Protein AF-A0A645JIE1-F1 (afdb_monomer_lite)

pLDDT: mean 83.98, std 14.04, range [42.88, 95.75]

InterPro domains:
  IPR022853 Flotillin-like protein FloA [PF12127] (1-48)

Secondary structure (DSSP, 8-state):
-HHHHHHHHHHHHHHHHHHHHTTSS-HHHHHHHHHHHHHHHHHHHHHHHSS-------

Sequence (58 aa):
MRARVIEAEAEVPLAIAAAFREGKLGVMDYYNMQNVISDTQMREAISKGAQPQKGSND

Structure (mmCIF, N/CA/C/O backbone):
data_AF-A0A645JIE1-F1
#
_entry.id   AF-A0A645JIE1-F1
#
loop_
_atom_site.group_PDB
_atom_site.id
_atom_site.type_symbol
_atom_site.label_atom_id
_atom_site.label_alt_id
_atom_site.label_comp_id
_atom_site.label_asym_id
_atom_site.label_entity_id
_atom_site.label_seq_id
_atom_site.pdbx_PDB_ins_code
_atom_site.Cartn_x
_atom_site.Cartn_y
_atom_site.Cartn_z
_atom_site.occupancy
_atom_site.B_iso_or_equiv
_atom_site.auth_seq_id
_atom_site.auth_comp_id
_atom_site.auth_asym_id
_atom_site.auth_atom_id
_atom_site.pdbx_PDB_model_num
ATOM 1 N N . MET A 1 1 ? 18.321 -9.856 14.885 1.00 63.38 1 MET A N 1
ATOM 2 C CA . MET A 1 1 ? 16.988 -10.206 14.338 1.00 63.38 1 MET A CA 1
ATOM 3 C C . MET A 1 1 ? 16.288 -9.012 13.700 1.00 63.38 1 MET A C 1
ATOM 5 O O . MET A 1 1 ? 15.975 -9.121 12.529 1.00 63.38 1 MET A O 1
ATOM 9 N N . ARG A 1 2 ? 16.132 -7.863 14.378 1.00 67.38 2 ARG A N 1
ATOM 10 C CA . ARG A 1 2 ? 15.476 -6.664 13.803 1.00 67.38 2 ARG A CA 1
ATOM 11 C C . ARG A 1 2 ? 16.042 -6.196 12.451 1.00 67.38 2 ARG A C 1
ATOM 13 O O . ARG A 1 2 ? 15.265 -5.919 11.557 1.00 67.38 2 ARG A O 1
ATOM 20 N N . ALA A 1 3 ? 17.366 -6.198 12.269 1.00 77.81 3 ALA A N 1
ATOM 21 C CA . ALA A 1 3 ? 17.990 -5.775 11.007 1.00 77.81 3 ALA A CA 1
ATOM 22 C C . ALA A 1 3 ? 17.568 -6.616 9.784 1.00 77.81 3 ALA A C 1
ATOM 24 O O . ALA A 1 3 ? 17.300 -6.056 8.732 1.00 77.81 3 ALA A O 1
ATOM 25 N N . ARG A 1 4 ? 17.434 -7.942 9.941 1.00 77.00 4 ARG A N 1
ATOM 26 C CA . ARG A 1 4 ? 16.985 -8.836 8.857 1.00 77.00 4 ARG A CA 1
ATOM 27 C C . ARG A 1 4 ? 15.496 -8.676 8.538 1.00 77.00 4 ARG A C 1
ATOM 29 O O . ARG A 1 4 ? 15.086 -8.923 7.417 1.00 77.00 4 ARG A O 1
ATOM 36 N N . VAL A 1 5 ? 14.695 -8.278 9.528 1.00 81.94 5 VAL A N 1
ATOM 37 C CA . VAL A 1 5 ? 13.263 -7.999 9.338 1.00 81.94 5 VAL A CA 1
ATOM 38 C C . VAL A 1 5 ? 13.083 -6.690 8.576 1.00 81.94 5 VAL A C 1
ATOM 40 O O . VAL A 1 5 ? 12.320 -6.651 7.625 1.00 81.94 5 VAL A O 1
ATOM 43 N N . ILE A 1 6 ? 13.853 -5.661 8.932 1.00 82.75 6 ILE A N 1
ATOM 44 C CA . ILE A 1 6 ? 13.835 -4.365 8.239 1.00 82.75 6 ILE A CA 1
ATOM 45 C C . ILE A 1 6 ? 14.273 -4.518 6.774 1.00 82.75 6 ILE A C 1
ATOM 47 O O . ILE A 1 6 ? 13.675 -3.918 5.888 1.00 82.75 6 ILE A O 1
ATOM 51 N N . GLU A 1 7 ? 15.295 -5.336 6.510 1.00 82.69 7 GLU A N 1
ATOM 52 C CA . GLU A 1 7 ? 15.742 -5.642 5.146 1.00 82.69 7 GLU A CA 1
ATOM 53 C C . GLU A 1 7 ? 14.644 -6.351 4.338 1.00 82.69 7 GLU A C 1
ATOM 55 O O . GLU A 1 7 ? 14.308 -5.904 3.245 1.00 82.69 7 GLU A O 1
ATOM 60 N N . ALA A 1 8 ? 14.007 -7.374 4.914 1.00 87.44 8 ALA A N 1
ATOM 61 C CA . ALA A 1 8 ? 12.892 -8.073 4.275 1.00 87.44 8 ALA A 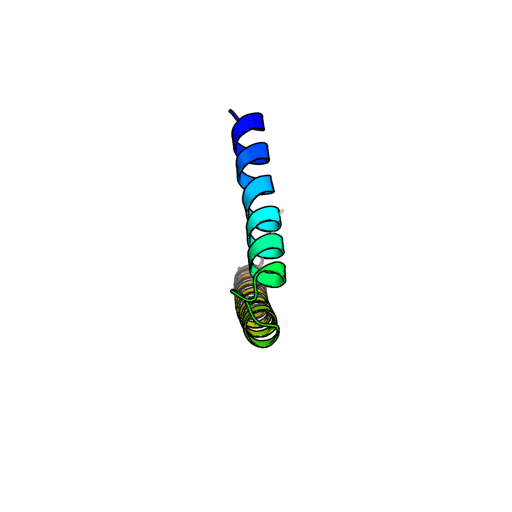CA 1
ATOM 62 C C . ALA A 1 8 ? 11.660 -7.169 4.051 1.00 87.44 8 ALA A C 1
ATOM 64 O O . ALA A 1 8 ? 10.975 -7.285 3.037 1.00 87.44 8 ALA A O 1
ATOM 65 N N . GLU A 1 9 ? 11.375 -6.235 4.962 1.00 84.56 9 GLU A N 1
ATOM 66 C CA . GLU A 1 9 ? 10.298 -5.249 4.797 1.00 84.56 9 GLU A CA 1
ATOM 67 C C . GLU A 1 9 ? 10.586 -4.271 3.649 1.00 84.56 9 GLU A C 1
ATOM 69 O O . GLU A 1 9 ? 9.661 -3.864 2.945 1.00 84.56 9 GLU A O 1
ATOM 74 N N . ALA A 1 10 ? 11.855 -3.925 3.414 1.00 90.00 10 ALA A N 1
ATOM 75 C CA . ALA A 1 10 ? 12.263 -3.043 2.322 1.00 90.00 10 ALA A CA 1
ATOM 76 C C . ALA A 1 10 ? 12.155 -3.701 0.931 1.00 90.00 10 ALA A C 1
ATOM 78 O O . ALA A 1 10 ? 11.994 -2.995 -0.070 1.00 90.00 10 ALA A O 1
ATOM 79 N N . GLU A 1 11 ? 12.189 -5.033 0.848 1.00 91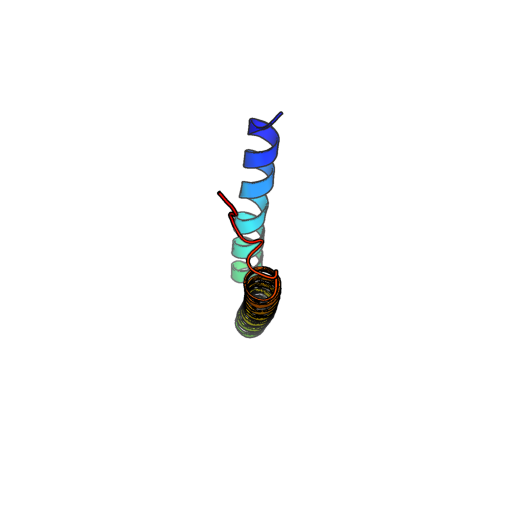.75 11 GLU A N 1
ATOM 80 C CA . GLU A 1 11 ? 11.999 -5.761 -0.414 1.00 91.75 11 GLU A CA 1
ATOM 81 C C . GLU A 1 11 ? 10.567 -5.622 -0.956 1.00 91.75 11 GLU A C 1
ATOM 83 O O . GLU A 1 11 ? 10.359 -5.592 -2.172 1.00 91.75 11 GLU A O 1
ATOM 88 N N . VAL A 1 12 ? 9.573 -5.470 -0.076 1.00 90.12 12 VAL A N 1
ATOM 89 C CA . VAL A 1 12 ? 8.154 -5.420 -0.461 1.00 90.12 12 VAL A CA 1
ATOM 90 C C . VAL A 1 12 ? 7.825 -4.180 -1.316 1.00 90.12 12 VAL A C 1
ATOM 92 O O . VAL A 1 12 ? 7.292 -4.351 -2.418 1.00 90.12 12 VAL A O 1
ATOM 95 N N . PRO A 1 13 ? 8.174 -2.936 -0.917 1.00 90.81 13 PRO A N 1
ATOM 96 C CA . PRO A 1 13 ? 7.991 -1.759 -1.769 1.00 90.81 13 PRO A CA 1
ATOM 97 C C . PRO A 1 13 ? 8.725 -1.859 -3.109 1.00 90.81 13 PRO A C 1
ATOM 99 O O . PRO A 1 13 ? 8.206 -1.420 -4.139 1.00 90.81 13 PRO A O 1
ATOM 102 N N . LEU A 1 14 ? 9.923 -2.452 -3.111 1.00 92.44 14 LEU A N 1
ATOM 103 C CA . LEU A 1 14 ? 10.725 -2.600 -4.322 1.00 92.44 14 LEU A CA 1
ATOM 104 C C . LEU A 1 14 ? 10.060 -3.556 -5.321 1.00 92.44 14 LEU A C 1
ATOM 106 O O . LEU A 1 14 ? 10.001 -3.252 -6.516 1.00 92.44 14 LEU A O 1
ATOM 110 N N . ALA A 1 15 ? 9.515 -4.671 -4.834 1.00 93.50 15 ALA A N 1
ATOM 111 C CA . ALA A 1 15 ? 8.774 -5.632 -5.643 1.00 93.50 15 ALA A CA 1
ATOM 112 C C . ALA A 1 15 ? 7.491 -5.021 -6.228 1.00 93.50 15 ALA A C 1
ATOM 114 O O . ALA A 1 15 ? 7.198 -5.218 -7.408 1.00 93.50 15 ALA A O 1
ATOM 115 N N . ILE A 1 16 ? 6.765 -4.212 -5.449 1.00 90.12 16 ILE A N 1
ATOM 116 C CA . ILE A 1 16 ? 5.579 -3.485 -5.928 1.00 90.12 16 ILE A CA 1
ATOM 117 C C .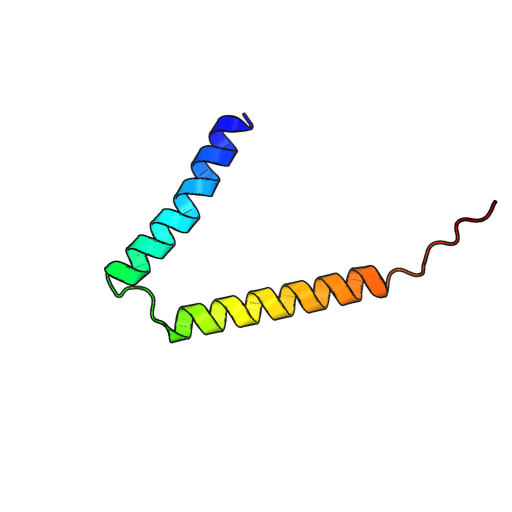 ILE A 1 16 ? 5.965 -2.508 -7.049 1.00 90.12 16 ILE A C 1
ATOM 119 O O . ILE A 1 16 ? 5.318 -2.468 -8.095 1.00 90.12 16 ILE A O 1
ATOM 123 N N . ALA A 1 17 ? 7.062 -1.763 -6.881 1.00 92.50 17 ALA A N 1
ATOM 124 C CA . ALA A 1 17 ? 7.565 -0.861 -7.915 1.00 92.50 17 ALA A CA 1
ATOM 125 C C . ALA A 1 17 ? 7.987 -1.608 -9.194 1.00 92.50 17 ALA A C 1
ATOM 127 O O . ALA A 1 17 ? 7.782 -1.103 -10.299 1.00 92.50 17 ALA A O 1
ATOM 128 N N . ALA A 1 18 ? 8.563 -2.808 -9.066 1.00 93.69 18 ALA A N 1
ATOM 129 C CA . ALA A 1 18 ? 8.874 -3.665 -10.207 1.00 93.69 18 ALA A CA 1
ATOM 130 C C . ALA A 1 18 ? 7.601 -4.153 -10.917 1.00 93.69 18 ALA A C 1
ATOM 132 O O . ALA A 1 18 ? 7.521 -4.057 -12.139 1.00 93.69 18 ALA A O 1
ATOM 133 N N . ALA A 1 19 ? 6.573 -4.566 -10.170 1.00 93.75 19 ALA A N 1
ATOM 134 C CA . ALA A 1 19 ? 5.293 -4.993 -10.731 1.00 93.75 19 ALA A CA 1
ATOM 135 C C . ALA A 1 19 ? 4.599 -3.884 -11.546 1.00 93.75 19 ALA A C 1
ATOM 137 O O . ALA A 1 19 ? 4.045 -4.175 -12.606 1.00 93.75 19 ALA A O 1
ATOM 138 N N . PHE A 1 20 ? 4.690 -2.619 -11.115 1.00 92.62 20 PHE A N 1
ATOM 139 C CA . PHE A 1 20 ? 4.223 -1.477 -11.914 1.00 92.62 20 PHE A CA 1
ATOM 140 C C . PHE A 1 20 ? 4.999 -1.316 -13.222 1.00 92.62 20 PHE A C 1
ATOM 142 O O . PHE A 1 20 ? 4.394 -1.134 -14.276 1.00 92.62 20 PHE A O 1
ATOM 149 N N . ARG A 1 21 ? 6.337 -1.393 -13.175 1.00 92.31 21 ARG A N 1
ATOM 150 C CA . ARG A 1 21 ? 7.179 -1.255 -14.378 1.00 92.31 21 ARG A CA 1
ATOM 151 C C . ARG A 1 21 ? 6.954 -2.382 -15.380 1.00 92.31 21 ARG A C 1
ATOM 153 O O . ARG A 1 21 ? 6.982 -2.143 -16.580 1.00 92.31 21 ARG A O 1
ATOM 160 N N . GLU A 1 22 ? 6.731 -3.594 -14.886 1.00 95.44 22 GLU A N 1
ATOM 161 C CA . GLU A 1 22 ? 6.476 -4.786 -15.699 1.00 95.44 22 GLU A CA 1
ATOM 162 C C . GLU A 1 22 ? 5.022 -4.878 -16.194 1.00 95.44 22 GLU A C 1
ATOM 164 O O . GLU A 1 22 ? 4.683 -5.817 -16.910 1.00 95.44 22 GLU A O 1
ATOM 169 N N . GLY A 1 23 ? 4.153 -3.931 -15.815 1.00 91.50 23 GLY A N 1
ATOM 170 C CA . GLY A 1 23 ? 2.740 -3.917 -16.207 1.00 91.50 23 GLY A CA 1
ATOM 171 C C . GLY A 1 23 ? 1.889 -4.998 -15.531 1.00 91.50 23 GLY A C 1
ATOM 172 O O . GLY A 1 23 ? 0.778 -5.271 -15.977 1.00 91.50 23 GLY A O 1
ATOM 173 N N . LYS A 1 24 ? 2.395 -5.618 -14.459 1.00 91.75 24 LYS A N 1
ATOM 174 C CA . LYS A 1 24 ? 1.687 -6.633 -13.659 1.00 91.75 24 LYS A CA 1
ATOM 175 C C . LYS A 1 24 ? 0.731 -6.021 -12.634 1.00 91.75 24 LYS A C 1
ATOM 177 O O . LYS A 1 24 ? -0.105 -6.736 -12.093 1.00 91.75 24 LYS A O 1
ATOM 182 N N . LEU A 1 25 ? 0.883 -4.729 -12.351 1.00 91.69 25 LEU A N 1
ATOM 183 C CA . LEU A 1 25 ? 0.018 -3.964 -11.461 1.00 91.69 25 LEU A CA 1
ATOM 184 C C . LEU A 1 25 ? -0.420 -2.681 -12.170 1.00 91.69 25 LEU A C 1
ATOM 186 O O . LEU A 1 25 ? 0.420 -1.893 -12.612 1.00 91.69 25 LEU A O 1
ATOM 190 N N . GLY A 1 26 ? -1.730 -2.486 -12.307 1.00 92.75 26 GLY A N 1
ATOM 191 C CA . GLY A 1 26 ? -2.309 -1.319 -12.957 1.00 92.75 26 GLY A CA 1
ATOM 192 C C . GLY A 1 26 ? -2.519 -0.142 -12.006 1.00 92.75 26 GLY A C 1
ATOM 193 O O . GLY A 1 26 ? -2.548 -0.278 -10.783 1.00 92.75 26 GLY A O 1
ATOM 194 N N . VAL A 1 27 ? -2.745 1.041 -12.582 1.00 90.69 27 VAL A N 1
ATOM 195 C CA . VAL A 1 27 ? -3.082 2.258 -11.820 1.00 90.69 27 VAL A CA 1
ATOM 196 C C . VAL A 1 27 ? -4.374 2.068 -11.018 1.00 90.69 27 VAL A C 1
ATOM 198 O O . VAL A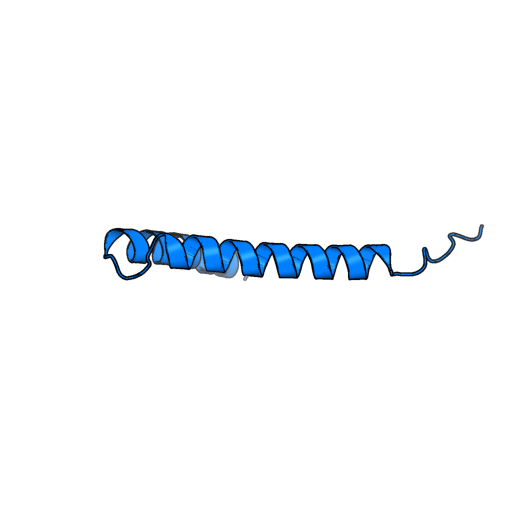 1 27 ? -4.452 2.478 -9.864 1.00 90.69 27 VAL A O 1
ATOM 201 N N . MET A 1 28 ? -5.374 1.394 -11.593 1.00 93.69 28 MET A N 1
ATOM 202 C CA . MET A 1 28 ? -6.628 1.109 -10.888 1.00 93.69 28 MET A CA 1
ATOM 203 C C . MET A 1 28 ? -6.428 0.150 -9.712 1.00 93.69 28 MET A C 1
ATOM 205 O O . MET A 1 28 ? -7.038 0.348 -8.665 1.00 93.69 28 MET A O 1
ATOM 209 N N . ASP A 1 29 ? -5.533 -0.833 -9.840 1.00 91.62 29 ASP A N 1
ATOM 210 C CA . ASP A 1 29 ? -5.202 -1.750 -8.744 1.00 91.62 29 ASP A CA 1
ATOM 211 C C . ASP A 1 29 ? -4.531 -1.006 -7.585 1.00 91.62 29 ASP A C 1
ATOM 213 O O . ASP A 1 29 ? -4.844 -1.255 -6.421 1.00 91.62 29 ASP A O 1
ATOM 217 N N . TYR A 1 30 ? -3.669 -0.030 -7.895 1.00 90.75 30 TYR A N 1
ATOM 218 C CA . TYR A 1 30 ? -3.062 0.842 -6.891 1.00 90.75 30 TYR A CA 1
ATOM 219 C C . TYR A 1 30 ? -4.100 1.643 -6.109 1.00 90.75 30 TYR A C 1
ATOM 221 O O . TYR A 1 30 ? -4.069 1.665 -4.879 1.00 90.75 30 TYR A O 1
ATOM 229 N N . TYR A 1 31 ? -5.030 2.292 -6.812 1.00 93.50 31 TYR A N 1
ATOM 230 C CA . TYR A 1 31 ? -6.078 3.080 -6.167 1.00 93.50 31 TYR A CA 1
ATOM 231 C C . TYR A 1 31 ? -7.031 2.204 -5.357 1.00 93.50 31 TYR A C 1
ATOM 233 O O . TYR A 1 31 ? -7.402 2.573 -4.245 1.00 93.50 31 TYR A O 1
ATOM 241 N N . ASN A 1 32 ? -7.368 1.011 -5.851 1.00 94.50 32 ASN A N 1
ATOM 242 C CA . ASN A 1 32 ? -8.151 0.041 -5.089 1.00 94.50 32 ASN A CA 1
ATOM 243 C C . ASN A 1 32 ? -7.427 -0.371 -3.801 1.00 94.50 32 ASN A C 1
ATOM 245 O O . ASN A 1 32 ? -8.038 -0.386 -2.733 1.00 94.50 32 ASN A O 1
ATOM 249 N N . MET A 1 33 ? -6.120 -0.640 -3.875 1.00 92.81 33 MET A N 1
ATOM 250 C CA . MET A 1 33 ? -5.300 -0.928 -2.698 1.00 92.81 33 MET A CA 1
ATOM 251 C C . MET A 1 33 ? -5.294 0.252 -1.716 1.00 92.81 33 MET A C 1
ATOM 253 O O . MET A 1 33 ? -5.487 0.043 -0.519 1.00 92.81 33 MET A O 1
ATOM 257 N N . GLN A 1 34 ? -5.116 1.487 -2.200 1.00 92.62 34 GLN A N 1
ATOM 258 C CA . GLN A 1 34 ? -5.165 2.680 -1.351 1.00 92.62 34 GLN A CA 1
ATOM 259 C C . GLN A 1 34 ? -6.516 2.828 -0.647 1.00 92.62 34 GLN A C 1
ATOM 261 O O . GLN A 1 34 ? -6.533 3.067 0.556 1.00 92.62 34 GLN A O 1
ATOM 266 N N . ASN A 1 35 ? -7.628 2.607 -1.351 1.00 95.75 35 ASN A N 1
ATOM 267 C CA . ASN A 1 35 ? -8.966 2.673 -0.761 1.00 95.75 35 ASN A CA 1
ATOM 268 C C . ASN A 1 35 ? -9.141 1.647 0.369 1.00 95.75 35 ASN A C 1
ATOM 270 O O . ASN A 1 35 ? -9.614 1.996 1.446 1.00 95.75 35 ASN A O 1
ATOM 274 N N . VAL A 1 36 ? -8.694 0.402 0.170 1.00 95.38 36 VAL A N 1
ATOM 275 C CA . VAL A 1 36 ? -8.750 -0.642 1.213 1.00 95.38 36 VAL A CA 1
ATOM 276 C C . VAL A 1 36 ? -7.913 -0.259 2.439 1.00 95.38 36 VAL A C 1
ATOM 278 O O . VAL A 1 36 ? -8.333 -0.475 3.581 1.00 95.38 36 VAL A O 1
ATOM 281 N N . ILE A 1 37 ? -6.733 0.329 2.225 1.00 93.31 37 ILE A N 1
ATOM 282 C CA . ILE A 1 37 ? -5.878 0.820 3.313 1.00 93.31 37 ILE A CA 1
ATOM 283 C C . ILE A 1 37 ? -6.577 1.963 4.056 1.00 93.31 37 ILE A C 1
ATOM 285 O O . ILE A 1 37 ? -6.615 1.950 5.286 1.00 93.31 37 ILE A O 1
ATOM 289 N N . SER A 1 38 ? -7.167 2.917 3.337 1.00 94.00 38 SER A N 1
ATOM 290 C CA . SER A 1 38 ? -7.934 4.015 3.929 1.00 94.00 38 SER A CA 1
ATOM 291 C C . SER A 1 38 ? -9.125 3.507 4.741 1.00 94.00 38 SER A C 1
ATOM 293 O O . SER A 1 38 ? -9.313 3.950 5.871 1.00 94.00 38 SER A O 1
ATOM 295 N N . ASP A 1 39 ? -9.875 2.525 4.242 1.00 93.94 39 ASP A N 1
ATOM 296 C CA . ASP A 1 39 ? -10.976 1.894 4.979 1.00 93.94 39 ASP A CA 1
ATOM 297 C C . ASP A 1 39 ? -10.490 1.213 6.258 1.00 93.94 39 ASP A C 1
ATOM 299 O O . ASP A 1 39 ? -11.124 1.318 7.311 1.00 93.94 39 ASP A O 1
ATOM 303 N N . THR A 1 40 ? -9.342 0.540 6.189 1.00 94.19 40 THR A N 1
ATOM 304 C CA . THR A 1 40 ? -8.709 -0.073 7.362 1.00 94.19 40 THR A CA 1
ATOM 305 C C . THR A 1 40 ? -8.318 0.993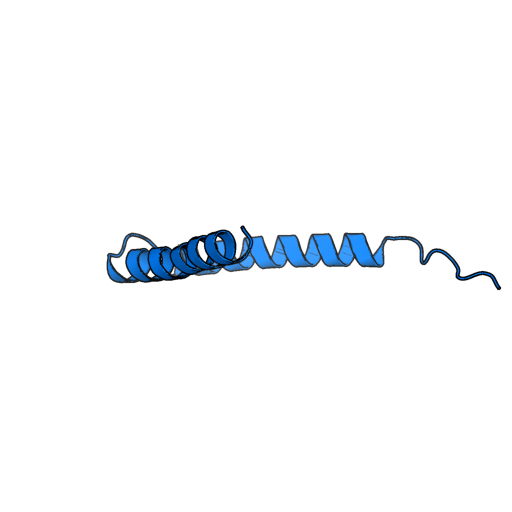 8.383 1.00 94.19 40 THR A C 1
ATOM 307 O O . THR A 1 40 ? -8.665 0.873 9.556 1.00 94.19 40 THR A O 1
ATOM 310 N N . GLN A 1 41 ? -7.690 2.084 7.944 1.00 92.94 41 GLN A N 1
ATOM 311 C CA . GLN A 1 41 ? -7.312 3.200 8.814 1.00 92.94 41 GLN A CA 1
ATOM 312 C C . GLN A 1 41 ? -8.530 3.884 9.443 1.00 92.94 41 GLN A C 1
ATOM 314 O O . GLN A 1 41 ? -8.506 4.192 10.634 1.00 92.94 41 GLN A O 1
ATOM 319 N N . MET A 1 42 ? -9.613 4.082 8.687 1.00 92.94 42 MET A N 1
ATOM 320 C CA . MET A 1 42 ? -10.866 4.625 9.218 1.00 92.94 42 MET A CA 1
ATOM 321 C C . MET A 1 42 ? -11.469 3.697 10.274 1.00 92.94 42 MET A C 1
ATOM 323 O O . MET A 1 42 ? -11.880 4.162 11.337 1.00 92.94 42 MET A O 1
ATOM 327 N N . ARG A 1 43 ? -11.475 2.381 10.032 1.00 92.00 43 ARG A N 1
ATOM 328 C CA . ARG A 1 43 ? -11.943 1.385 11.010 1.00 92.00 43 ARG A CA 1
ATOM 329 C C . ARG A 1 43 ? -11.090 1.381 12.271 1.00 92.00 43 ARG A C 1
ATOM 331 O O . ARG A 1 43 ? -11.639 1.357 13.369 1.00 92.00 43 ARG A O 1
ATOM 338 N N . GLU A 1 44 ? -9.770 1.443 12.136 1.00 91.81 44 GLU A N 1
ATOM 339 C CA . GLU A 1 44 ? -8.864 1.558 13.279 1.00 91.81 44 GLU A CA 1
ATOM 340 C C . GLU A 1 44 ? -9.088 2.857 14.056 1.00 91.81 44 GLU A C 1
ATOM 342 O O . GLU A 1 44 ? -9.110 2.835 15.285 1.00 91.81 44 GLU A O 1
ATOM 347 N N . ALA A 1 45 ? -9.274 3.982 13.362 1.00 89.94 45 ALA A N 1
ATOM 348 C CA . ALA A 1 45 ? -9.547 5.274 13.980 1.00 89.94 45 ALA A CA 1
ATOM 349 C C . ALA A 1 45 ? -10.871 5.254 14.753 1.00 89.94 45 ALA A C 1
ATOM 351 O O . ALA A 1 45 ? -10.910 5.701 15.898 1.00 89.94 45 ALA A O 1
ATOM 352 N N . ILE A 1 46 ? -11.925 4.661 14.182 1.00 86.75 46 ILE A N 1
ATOM 353 C CA . ILE A 1 46 ? -13.196 4.432 14.878 1.00 86.75 46 ILE A CA 1
ATOM 354 C C . ILE A 1 46 ? -12.977 3.511 16.076 1.00 86.75 46 ILE A C 1
ATOM 356 O O . ILE A 1 46 ? -13.441 3.827 17.160 1.00 86.75 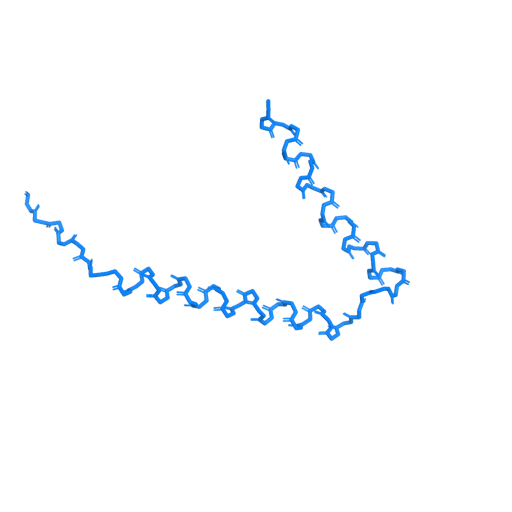46 ILE A O 1
ATOM 360 N N . SER A 1 47 ? -12.230 2.413 15.935 1.00 89.31 47 SER A N 1
ATOM 361 C CA . SER A 1 47 ? -11.947 1.505 17.052 1.00 89.31 47 SER A CA 1
ATOM 362 C C . SER A 1 47 ? -11.183 2.190 18.185 1.00 89.31 47 SER A C 1
ATOM 364 O O . SER A 1 47 ? -11.427 1.869 19.345 1.00 89.31 47 SER A O 1
ATOM 366 N N . LYS A 1 48 ? -10.258 3.105 17.867 1.00 84.25 48 LYS A N 1
ATOM 367 C CA . LYS A 1 48 ? -9.489 3.888 18.844 1.00 84.25 48 LYS A CA 1
ATOM 368 C C . LYS A 1 48 ? -10.338 4.991 19.481 1.00 84.25 48 LYS A C 1
ATOM 370 O O . LYS A 1 48 ? -10.226 5.198 20.681 1.00 84.25 48 LYS A O 1
ATOM 375 N N . GLY A 1 49 ? -11.196 5.660 18.710 1.00 76.62 49 GLY A N 1
ATOM 376 C CA . GLY A 1 49 ? -12.111 6.700 19.200 1.00 76.62 49 GLY A CA 1
ATOM 377 C C . GLY A 1 49 ? -13.341 6.160 19.941 1.00 76.62 49 GLY A C 1
ATOM 378 O O . GLY A 1 49 ? -13.885 6.845 20.796 1.00 76.62 49 GLY A O 1
ATOM 379 N N . ALA A 1 50 ? -13.758 4.927 19.643 1.00 62.25 50 ALA A N 1
ATOM 380 C CA . ALA A 1 50 ? -14.839 4.207 20.316 1.00 62.25 50 ALA A CA 1
ATOM 381 C C . ALA A 1 50 ? -14.356 3.401 21.529 1.00 62.25 50 ALA A C 1
ATOM 383 O O . ALA A 1 50 ? -15.180 2.806 22.225 1.00 62.25 50 ALA A O 1
ATOM 384 N N . GLN A 1 51 ? -13.045 3.378 21.818 1.00 61.62 51 GLN A N 1
ATOM 385 C CA . GLN A 1 51 ? -12.619 3.031 23.168 1.00 61.62 51 GLN A CA 1
ATOM 386 C C . GLN A 1 51 ? -13.241 4.078 24.097 1.00 61.62 51 GLN A C 1
ATOM 388 O O . GLN A 1 51 ? -12.953 5.264 23.914 1.00 61.62 51 GLN A O 1
ATOM 393 N N . PRO A 1 52 ? -14.087 3.690 25.073 1.00 52.56 52 PRO A N 1
ATOM 394 C CA . PRO A 1 52 ? -14.504 4.631 26.093 1.00 52.56 52 PRO A CA 1
ATOM 395 C C . PRO A 1 52 ? -13.213 5.174 26.683 1.00 52.56 52 PRO A C 1
ATOM 397 O O . PRO A 1 52 ? -12.337 4.391 27.061 1.00 52.56 52 PRO A O 1
ATOM 400 N N . GLN A 1 53 ? -13.071 6.498 26.657 1.00 60.81 53 GLN A N 1
ATOM 401 C CA . GLN A 1 53 ? -11.968 7.208 27.276 1.00 60.81 53 GLN A CA 1
ATOM 402 C C . GLN A 1 53 ? -11.915 6.688 28.707 1.00 60.81 53 GLN A C 1
ATOM 404 O O . GLN A 1 53 ? -12.783 7.007 29.518 1.00 60.81 53 GLN A O 1
ATOM 409 N N . LYS A 1 54 ? -11.012 5.733 28.958 1.00 55.72 54 LYS A N 1
ATOM 410 C CA . LYS A 1 54 ? -10.918 5.051 30.239 1.00 55.72 54 LYS A CA 1
ATOM 411 C C . LYS A 1 54 ? -10.479 6.156 31.168 1.00 55.72 54 LYS A C 1
ATOM 413 O O . LYS A 1 54 ? -9.335 6.592 31.071 1.00 55.72 54 LYS A O 1
ATOM 418 N N . GLY A 1 55 ? -11.453 6.687 31.908 1.00 52.25 55 GLY A N 1
ATOM 419 C CA . GLY A 1 55 ? -11.285 7.850 32.750 1.00 52.25 55 GLY A CA 1
ATOM 420 C C . GLY A 1 55 ? -10.007 7.659 33.536 1.00 52.25 55 GLY A C 1
ATOM 421 O O . GLY A 1 55 ? -9.879 6.701 34.300 1.00 52.25 55 GLY A O 1
ATOM 422 N N . SER A 1 56 ? -9.044 8.533 33.276 1.00 54.03 56 SER A N 1
ATOM 423 C CA . SER A 1 56 ? -8.011 8.857 34.237 1.00 54.03 56 SER A CA 1
ATOM 424 C C . SER A 1 56 ? -8.741 9.464 35.434 1.00 54.03 56 SER A C 1
ATOM 426 O O . SER A 1 56 ? -8.917 10.677 35.500 1.00 54.03 56 SER A O 1
ATOM 428 N N . ASN A 1 57 ? -9.281 8.598 36.292 1.00 53.94 57 ASN A N 1
ATOM 429 C CA . ASN A 1 57 ? -9.560 8.956 37.668 1.00 53.94 57 ASN A CA 1
ATOM 430 C C . ASN A 1 57 ? -8.202 9.129 38.348 1.00 53.94 57 ASN A C 1
ATOM 432 O O . ASN A 1 57 ? -7.364 8.234 38.228 1.00 53.94 57 ASN A O 1
ATOM 436 N N . ASP A 1 58 ? -8.055 10.305 38.956 1.00 42.88 58 ASP A N 1
ATOM 437 C CA . ASP A 1 58 ? -7.223 10.672 40.112 1.00 42.88 58 ASP A CA 1
ATOM 438 C C . ASP A 1 58 ? -6.113 9.701 40.555 1.00 42.88 58 ASP A C 1
ATOM 440 O O . ASP A 1 58 ? -6.417 8.553 40.958 1.00 42.88 58 ASP A O 1
#

Organism: NCBI:txid1076179

Radius of gyration: 18.2 Å; chains: 1; bounding box: 33×21×56 Å

Foldseek 3Di:
DVVVVVVVVVVVVVVVVVCVVVVVADPVNVVVVVVVVVVVVVVVVCVVVPPPPPDPDD